Protein AF-A0A0A9WZ87-F1 (afdb_monomer_lite)

Structure (mmCIF, N/CA/C/O backbone):
data_AF-A0A0A9WZ87-F1
#
_entry.id   AF-A0A0A9WZ87-F1
#
loop_
_atom_site.group_PDB
_atom_site.id
_atom_site.type_symbol
_atom_site.label_atom_id
_atom_site.label_alt_id
_atom_site.label_comp_id
_atom_site.label_asym_id
_atom_site.label_entity_id
_atom_site.label_seq_id
_atom_site.pdbx_PDB_ins_code
_atom_site.Cartn_x
_atom_site.Cartn_y
_atom_site.Cartn_z
_atom_site.occupancy
_atom_site.B_iso_or_equiv
_atom_site.auth_seq_id
_atom_site.auth_comp_id
_atom_site.auth_asym_id
_atom_site.auth_atom_id
_atom_site.pdbx_PDB_model_num
ATOM 1 N N . TYR A 1 1 ? -9.528 -14.515 5.746 1.00 71.12 1 TYR A N 1
ATOM 2 C CA . TYR A 1 1 ? -9.160 -13.090 5.800 1.00 71.12 1 TYR A CA 1
ATOM 3 C C . TYR A 1 1 ? -7.648 -12.929 5.955 1.00 71.12 1 TYR A C 1
ATOM 5 O O . TYR A 1 1 ? -6.999 -12.722 4.943 1.00 71.12 1 TYR A O 1
ATOM 13 N N . ASN A 1 2 ? -7.063 -13.190 7.131 1.00 80.06 2 ASN A N 1
ATOM 14 C CA . ASN A 1 2 ? -5.616 -13.021 7.381 1.00 80.06 2 ASN A CA 1
ATOM 15 C C . ASN A 1 2 ? -4.693 -13.772 6.399 1.00 80.06 2 ASN A C 1
ATOM 17 O O . ASN A 1 2 ? -3.729 -13.201 5.904 1.00 80.06 2 ASN A O 1
ATOM 21 N N . LEU A 1 3 ? -5.006 -15.032 6.068 1.00 83.62 3 LEU A N 1
ATOM 22 C CA . LEU A 1 3 ? -4.197 -15.826 5.130 1.00 83.62 3 LEU A CA 1
ATOM 23 C C . LEU A 1 3 ? -4.279 -15.294 3.690 1.00 83.62 3 LEU A C 1
ATOM 25 O O . LEU A 1 3 ? -3.265 -15.199 3.012 1.00 83.62 3 LEU A O 1
ATOM 29 N N . ALA A 1 4 ? -5.469 -14.879 3.247 1.00 86.69 4 ALA A N 1
ATOM 30 C CA . ALA A 1 4 ? -5.656 -14.281 1.923 1.00 86.69 4 ALA A CA 1
ATOM 31 C C . ALA A 1 4 ? -4.916 -12.939 1.801 1.00 86.69 4 ALA A C 1
ATOM 33 O O . ALA A 1 4 ? -4.249 -12.696 0.802 1.00 86.69 4 ALA A O 1
ATOM 34 N N . MET A 1 5 ? -4.967 -12.110 2.849 1.00 85.44 5 MET A N 1
ATOM 35 C CA . MET A 1 5 ? -4.220 -10.850 2.918 1.00 85.44 5 MET A CA 1
ATOM 36 C C . MET A 1 5 ? -2.706 -11.080 2.921 1.00 85.44 5 MET A C 1
ATOM 38 O O . MET A 1 5 ? -1.972 -10.376 2.234 1.00 85.44 5 MET A O 1
ATOM 42 N N . SER A 1 6 ? -2.232 -12.097 3.645 1.00 85.88 6 SER A N 1
ATOM 43 C CA . SER A 1 6 ? -0.816 -12.470 3.657 1.00 85.88 6 SER A CA 1
ATOM 44 C C . SER A 1 6 ? -0.332 -12.938 2.280 1.00 85.88 6 SER A C 1
ATOM 46 O O . SER A 1 6 ? 0.718 -12.487 1.832 1.00 85.88 6 SER A O 1
ATOM 48 N N . LEU A 1 7 ? -1.113 -13.765 1.577 1.00 90.75 7 LEU A N 1
ATOM 49 C CA . LEU A 1 7 ? -0.790 -14.199 0.214 1.00 90.75 7 LEU A CA 1
ATOM 50 C C . LEU A 1 7 ? -0.798 -13.038 -0.787 1.00 90.75 7 LEU A C 1
ATOM 52 O O . LEU A 1 7 ? 0.086 -12.965 -1.635 1.00 90.75 7 LEU A O 1
ATOM 56 N N . LEU A 1 8 ? -1.757 -12.114 -0.673 1.00 88.50 8 LEU A N 1
ATOM 57 C CA . LEU A 1 8 ? -1.823 -10.929 -1.529 1.00 88.50 8 LEU A CA 1
ATOM 58 C C . LEU A 1 8 ? -0.594 -10.030 -1.327 1.00 88.50 8 LEU A C 1
ATOM 60 O O . LEU A 1 8 ? 0.044 -9.636 -2.298 1.00 88.50 8 LEU A O 1
ATOM 64 N N . ASN A 1 9 ? -0.220 -9.758 -0.075 1.00 87.62 9 ASN A N 1
ATOM 65 C CA . ASN A 1 9 ? 0.973 -8.967 0.232 1.00 87.62 9 ASN A CA 1
ATOM 66 C C . ASN A 1 9 ? 2.264 -9.671 -0.221 1.00 87.62 9 ASN A C 1
ATOM 68 O O . ASN A 1 9 ? 3.178 -9.009 -0.707 1.00 87.62 9 ASN A O 1
ATOM 72 N N . LEU A 1 10 ? 2.329 -11.005 -0.124 1.00 89.56 10 LEU A N 1
ATOM 73 C CA . LEU A 1 10 ? 3.453 -11.784 -0.648 1.00 89.56 10 LEU A CA 1
ATOM 74 C C . LEU A 1 10 ? 3.558 -11.662 -2.175 1.00 89.56 10 LEU A C 1
ATOM 76 O O . LEU A 1 10 ? 4.646 -11.424 -2.693 1.00 89.56 10 LEU A O 1
ATOM 80 N N . TYR A 1 11 ? 2.435 -11.779 -2.887 1.00 90.38 11 TYR A N 1
ATOM 81 C CA . TYR A 1 11 ? 2.377 -11.605 -4.339 1.00 90.38 11 TYR A CA 1
ATOM 82 C C . TYR A 1 11 ? 2.851 -10.208 -4.768 1.00 90.38 11 TYR A C 1
ATOM 84 O O . TYR A 1 11 ? 3.710 -10.094 -5.640 1.00 90.38 11 TYR A O 1
ATOM 92 N N . ILE A 1 12 ? 2.364 -9.154 -4.103 1.00 88.69 12 ILE A N 1
ATOM 93 C CA . ILE A 1 12 ? 2.784 -7.767 -4.356 1.00 88.69 12 ILE A CA 1
ATOM 94 C C . ILE A 1 12 ? 4.293 -7.606 -4.131 1.00 88.69 12 ILE A C 1
ATOM 96 O O . ILE A 1 12 ? 4.979 -7.023 -4.968 1.00 88.69 12 ILE A O 1
ATOM 100 N N . GLY A 1 13 ? 4.822 -8.149 -3.030 1.00 85.81 13 GLY A N 1
ATOM 101 C CA . GLY A 1 13 ? 6.251 -8.086 -2.723 1.00 85.81 13 GLY A CA 1
ATOM 102 C C . GLY A 1 13 ? 7.116 -8.775 -3.781 1.00 85.81 13 GLY A C 1
ATOM 103 O O . GLY A 1 13 ? 8.150 -8.238 -4.173 1.00 85.81 13 GLY A O 1
ATOM 104 N N . ILE A 1 14 ? 6.679 -9.928 -4.293 1.00 88.75 14 ILE A N 1
ATOM 105 C CA . ILE A 1 14 ? 7.382 -10.650 -5.362 1.00 88.75 14 ILE A CA 1
ATOM 106 C C . ILE A 1 14 ? 7.366 -9.846 -6.668 1.00 88.75 14 ILE A C 1
ATOM 108 O O . ILE A 1 14 ? 8.417 -9.680 -7.286 1.00 88.75 14 ILE A O 1
ATOM 112 N N . GLU A 1 15 ? 6.212 -9.310 -7.073 1.00 87.81 15 GLU A N 1
ATOM 113 C CA . GLU A 1 15 ? 6.101 -8.488 -8.286 1.00 87.81 15 GLU A CA 1
ATOM 114 C C . GLU A 1 15 ? 6.982 -7.229 -8.200 1.00 87.81 15 GLU A C 1
ATOM 116 O O . GLU A 1 15 ? 7.722 -6.934 -9.140 1.00 87.81 15 GLU A O 1
ATOM 121 N N . LEU A 1 16 ? 6.988 -6.535 -7.054 1.00 85.75 16 LEU A N 1
ATOM 122 C CA . LEU A 1 16 ? 7.843 -5.364 -6.828 1.00 85.75 16 LEU A CA 1
ATOM 123 C C . LEU A 1 16 ? 9.336 -5.714 -6.860 1.00 85.75 16 LEU A C 1
ATOM 125 O O . LEU A 1 16 ? 10.124 -4.977 -7.454 1.00 85.75 16 LEU A O 1
ATOM 129 N N . LEU A 1 17 ? 9.748 -6.839 -6.268 1.00 85.88 17 LEU A N 1
ATOM 130 C CA . LEU A 1 17 ? 11.145 -7.286 -6.289 1.00 85.88 17 LEU A CA 1
ATOM 131 C C . LEU A 1 17 ? 11.605 -7.664 -7.701 1.00 85.88 17 LEU A C 1
ATOM 133 O O . LEU A 1 17 ? 12.690 -7.264 -8.124 1.00 85.88 17 LEU A O 1
ATOM 137 N N . ILE A 1 18 ? 10.787 -8.394 -8.461 1.00 86.81 18 ILE A N 1
ATOM 138 C CA . ILE A 1 18 ? 11.129 -8.791 -9.834 1.00 86.81 18 ILE A CA 1
ATOM 139 C C . ILE A 1 18 ? 11.209 -7.558 -10.738 1.00 86.81 18 ILE A C 1
ATOM 141 O O . ILE A 1 18 ? 12.179 -7.397 -11.481 1.00 86.81 18 ILE A O 1
ATOM 145 N N . ALA A 1 19 ? 10.225 -6.663 -10.661 1.00 83.88 19 ALA A N 1
ATOM 146 C CA . ALA A 1 19 ? 10.197 -5.477 -11.506 1.00 83.88 19 ALA A CA 1
ATOM 147 C C . ALA A 1 19 ? 11.320 -4.482 -11.146 1.00 83.88 19 ALA A C 1
ATOM 149 O O . ALA A 1 19 ? 12.012 -3.986 -12.038 1.00 83.88 19 ALA A O 1
ATOM 150 N N . SER A 1 20 ? 11.584 -4.244 -9.854 1.00 81.75 20 SER A N 1
ATOM 151 C CA . SER A 1 20 ? 12.665 -3.344 -9.408 1.00 81.75 20 SER A CA 1
ATOM 152 C C . SER A 1 20 ? 14.064 -3.860 -9.759 1.00 81.75 20 SER A C 1
ATOM 154 O O . SER A 1 20 ? 14.918 -3.071 -10.178 1.00 81.75 20 SER A O 1
ATOM 156 N N . THR A 1 21 ? 14.304 -5.173 -9.657 1.00 82.44 21 THR A N 1
ATOM 157 C CA . THR A 1 21 ? 15.589 -5.783 -10.044 1.00 82.44 21 THR A CA 1
ATOM 158 C C . THR A 1 21 ? 15.821 -5.731 -11.551 1.00 82.44 21 THR A C 1
ATOM 160 O O . THR A 1 21 ? 16.926 -5.399 -11.985 1.00 82.44 21 THR A O 1
ATOM 163 N N . LYS A 1 22 ? 14.784 -5.965 -12.366 1.00 83.94 22 LYS A N 1
ATOM 164 C CA . LYS A 1 22 ? 14.862 -5.831 -13.830 1.00 83.94 22 LYS A CA 1
ATOM 165 C C . LYS A 1 22 ? 15.103 -4.395 -14.290 1.00 83.94 22 LYS A C 1
ATOM 167 O O . LYS A 1 22 ? 15.917 -4.170 -15.183 1.00 83.94 22 LYS A O 1
ATOM 172 N N . LEU A 1 23 ? 14.442 -3.425 -13.661 1.00 79.06 23 LEU A N 1
ATOM 173 C CA . LEU A 1 23 ? 14.601 -1.999 -13.964 1.00 79.06 23 LEU A CA 1
ATOM 174 C C . LEU A 1 23 ? 15.855 -1.372 -13.320 1.00 79.06 23 LEU A C 1
ATOM 176 O O . LEU A 1 23 ? 16.108 -0.184 -13.528 1.00 79.06 23 LEU A O 1
ATOM 180 N N . LYS A 1 24 ? 16.639 -2.150 -12.554 1.00 80.69 24 LYS A N 1
ATOM 181 C CA . LYS A 1 24 ? 17.833 -1.712 -11.806 1.00 80.69 24 LYS A CA 1
ATOM 182 C C . LYS A 1 24 ? 17.569 -0.446 -10.983 1.00 80.69 24 LYS A 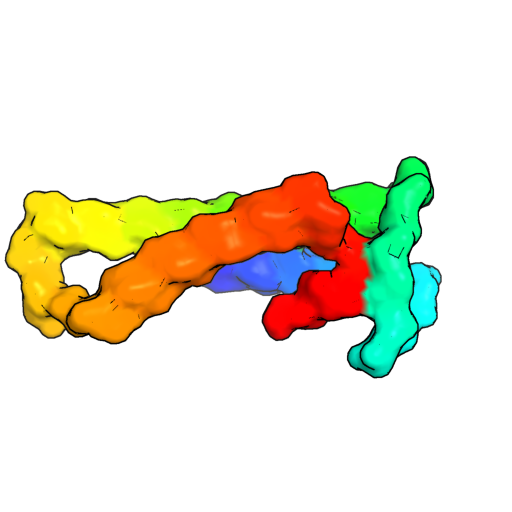C 1
ATOM 184 O O . LYS A 1 24 ? 18.291 0.547 -11.094 1.00 80.69 24 LYS A O 1
ATOM 189 N N . TYR A 1 25 ? 16.498 -0.467 -10.191 1.00 77.38 25 TYR A N 1
ATOM 190 C CA . TYR A 1 25 ? 16.117 0.681 -9.375 1.00 77.38 25 TYR A CA 1
ATOM 191 C C . TYR A 1 25 ? 17.158 0.988 -8.293 1.00 77.38 25 TYR A C 1
ATOM 193 O O . TYR A 1 25 ? 17.647 0.092 -7.609 1.00 77.38 25 TYR A O 1
ATOM 201 N N . SER A 1 26 ? 17.500 2.271 -8.141 1.00 75.62 26 SER A N 1
ATOM 202 C CA . SER A 1 26 ? 18.337 2.732 -7.033 1.00 75.62 26 SER A CA 1
ATOM 203 C C . SER A 1 26 ? 17.492 2.856 -5.765 1.00 75.62 26 SER A C 1
ATOM 205 O O . SER A 1 26 ? 16.407 3.432 -5.800 1.00 75.62 26 SER A O 1
ATOM 207 N N . TYR A 1 27 ? 18.004 2.357 -4.637 1.00 68.06 27 TYR A N 1
ATOM 208 C CA . TYR A 1 27 ? 17.322 2.388 -3.333 1.00 68.06 27 TYR A CA 1
ATOM 209 C C . TYR A 1 27 ? 17.238 3.789 -2.704 1.00 68.06 27 TYR A C 1
ATOM 211 O O . TYR A 1 27 ? 16.522 3.974 -1.726 1.00 68.06 27 TYR A O 1
ATOM 219 N N . VAL A 1 28 ? 17.986 4.769 -3.224 1.00 66.50 28 VAL A N 1
ATOM 220 C CA . VAL A 1 28 ? 18.164 6.084 -2.576 1.00 66.50 28 VAL A CA 1
ATOM 221 C C . VAL A 1 28 ? 17.364 7.188 -3.263 1.00 66.50 28 VAL A C 1
ATOM 223 O O . VAL A 1 28 ? 16.843 8.083 -2.605 1.00 66.50 28 VAL A O 1
ATOM 226 N N . CYS A 1 29 ? 17.258 7.149 -4.588 1.00 71.19 29 CYS A N 1
ATOM 227 C CA . CYS A 1 29 ? 16.503 8.140 -5.339 1.00 71.19 29 CYS A CA 1
ATOM 228 C C . CYS A 1 29 ? 16.105 7.530 -6.673 1.00 71.19 29 CYS A C 1
ATOM 230 O O . CYS A 1 29 ? 16.972 7.323 -7.526 1.00 71.19 29 CYS A O 1
ATOM 232 N N . GLN A 1 30 ? 14.813 7.237 -6.839 1.00 76.94 30 GLN A N 1
ATOM 233 C CA . GLN A 1 30 ? 14.293 6.840 -8.133 1.00 76.94 30 GLN A CA 1
ATOM 234 C C . GLN A 1 30 ? 13.177 7.784 -8.585 1.00 76.94 30 GLN A C 1
ATOM 236 O O . GLN A 1 30 ? 12.129 7.847 -7.935 1.00 76.94 30 GLN A O 1
ATOM 241 N N . PRO A 1 31 ? 13.385 8.537 -9.683 1.00 74.00 31 PRO A N 1
ATOM 242 C CA . PRO A 1 31 ? 12.370 9.442 -10.187 1.00 74.00 31 PRO A CA 1
ATOM 243 C C . PRO A 1 31 ? 11.191 8.646 -10.741 1.00 74.00 31 PRO A C 1
ATOM 245 O O . PRO A 1 31 ? 11.357 7.555 -11.291 1.00 74.00 31 PRO A O 1
ATOM 248 N N . VAL A 1 32 ? 9.999 9.227 -10.627 1.00 72.25 32 VAL A N 1
ATOM 249 C CA . VAL A 1 32 ? 8.800 8.686 -11.266 1.00 72.25 32 VAL A CA 1
ATOM 250 C C . VAL A 1 32 ? 8.998 8.780 -12.770 1.00 72.25 32 VAL A C 1
ATOM 252 O O . VAL A 1 32 ? 9.105 9.873 -13.328 1.00 72.25 32 VAL A O 1
ATOM 255 N N . LYS A 1 33 ? 9.071 7.629 -13.430 1.00 70.25 33 LYS A N 1
ATOM 256 C CA . LYS A 1 33 ? 9.020 7.553 -14.885 1.00 70.25 33 LYS A CA 1
ATOM 257 C C . LYS A 1 33 ? 7.599 7.197 -15.290 1.00 70.25 33 LYS A C 1
ATOM 259 O O . LYS A 1 33 ? 7.011 6.254 -14.773 1.00 70.25 33 LYS A O 1
ATOM 264 N N . HIS A 1 34 ? 7.044 8.010 -16.180 1.00 68.62 34 HIS A N 1
ATOM 265 C CA . HIS A 1 34 ? 5.781 7.733 -16.848 1.00 68.62 34 HIS A CA 1
ATOM 266 C C . HIS A 1 34 ? 6.101 7.120 -18.211 1.00 68.62 34 HIS A C 1
ATOM 268 O O . HIS A 1 34 ? 6.029 7.802 -19.232 1.00 68.62 34 HIS A O 1
ATOM 274 N N . SER A 1 35 ? 6.538 5.861 -18.224 1.00 72.31 35 SER A N 1
ATOM 275 C CA . SER A 1 35 ? 6.749 5.107 -19.456 1.00 72.31 35 SER A CA 1
ATOM 276 C C . SER A 1 35 ? 5.776 3.935 -19.532 1.00 72.31 35 SER A C 1
ATOM 278 O O . SER A 1 35 ? 5.497 3.269 -18.541 1.00 72.31 35 SER A O 1
ATOM 280 N N . ASN A 1 36 ? 5.297 3.625 -20.737 1.00 74.94 36 ASN A N 1
ATOM 281 C CA . ASN A 1 36 ? 4.444 2.457 -20.995 1.00 74.94 36 ASN A CA 1
ATOM 282 C C . ASN A 1 36 ? 5.262 1.154 -21.088 1.00 74.94 36 ASN A C 1
ATOM 284 O O . ASN A 1 36 ? 4.910 0.242 -21.833 1.00 74.94 36 ASN A O 1
ATOM 288 N N . HIS A 1 37 ? 6.398 1.080 -20.394 1.00 80.94 37 HIS A N 1
ATOM 289 C CA . HIS A 1 37 ? 7.239 -0.110 -20.388 1.00 80.94 37 HIS A CA 1
ATOM 290 C C . HIS A 1 37 ? 6.557 -1.205 -19.563 1.00 80.94 37 HIS A C 1
ATOM 292 O O . HIS A 1 37 ? 6.044 -0.920 -18.481 1.00 80.94 37 HIS A O 1
ATOM 298 N N . GLU A 1 38 ? 6.567 -2.453 -20.038 1.00 82.19 38 GLU A N 1
ATOM 299 C CA . GLU A 1 38 ? 5.859 -3.557 -19.369 1.00 82.19 38 GLU A CA 1
ATOM 300 C C . GLU A 1 38 ? 6.264 -3.700 -17.895 1.00 82.19 38 GLU A C 1
ATOM 302 O O . GLU A 1 38 ? 5.407 -3.852 -17.030 1.00 82.19 38 GLU A O 1
ATOM 307 N N . GLU A 1 39 ? 7.553 -3.562 -17.580 1.00 80.50 39 GLU A N 1
ATOM 308 C CA . GLU A 1 39 ? 8.052 -3.663 -16.203 1.00 80.50 39 GLU A CA 1
ATOM 309 C C . GLU A 1 39 ? 7.622 -2.470 -15.322 1.00 80.50 39 GLU A C 1
ATOM 311 O O . GLU A 1 39 ? 7.339 -2.658 -14.140 1.00 80.50 39 GLU A O 1
ATOM 316 N N . GLU A 1 40 ? 7.501 -1.253 -15.873 1.00 79.19 40 GLU A N 1
ATOM 317 C CA . GLU A 1 40 ? 6.977 -0.096 -15.122 1.00 79.19 40 GLU A CA 1
ATOM 318 C C . GLU A 1 40 ? 5.476 -0.264 -14.848 1.00 79.19 40 GLU A C 1
ATOM 320 O O . GLU A 1 40 ? 5.015 -0.023 -13.732 1.00 79.19 40 GLU A O 1
ATOM 325 N N . MET A 1 41 ? 4.721 -0.777 -15.825 1.00 82.94 41 MET A N 1
ATOM 326 C CA . MET A 1 41 ? 3.297 -1.081 -15.662 1.00 82.94 41 MET A CA 1
ATOM 327 C C . MET A 1 41 ? 3.045 -2.181 -14.623 1.00 82.94 41 MET A C 1
ATOM 329 O O . MET A 1 41 ? 2.039 -2.129 -13.914 1.00 82.94 41 MET A O 1
ATOM 333 N N . ARG A 1 42 ? 3.963 -3.147 -14.474 1.00 84.50 42 ARG A N 1
ATOM 334 C CA . ARG A 1 42 ? 3.900 -4.153 -13.400 1.00 84.50 42 ARG A CA 1
ATOM 335 C C . ARG A 1 42 ? 4.057 -3.534 -12.015 1.00 84.50 42 ARG A C 1
ATOM 337 O O . ARG A 1 42 ? 3.288 -3.890 -11.126 1.00 84.50 42 ARG A O 1
ATOM 344 N N . ILE A 1 43 ? 4.972 -2.575 -11.842 1.00 83.44 43 ILE A N 1
ATOM 345 C CA . ILE A 1 43 ? 5.120 -1.830 -10.577 1.00 83.44 43 ILE A CA 1
ATOM 346 C C . ILE A 1 43 ? 3.831 -1.074 -10.261 1.00 83.44 43 ILE A C 1
ATOM 348 O O . ILE A 1 43 ? 3.299 -1.213 -9.162 1.00 83.44 43 ILE A O 1
ATOM 352 N N . VAL A 1 44 ? 3.290 -0.334 -11.233 1.00 83.69 44 VAL A N 1
ATOM 353 C CA . VAL A 1 44 ? 2.043 0.427 -11.055 1.00 83.69 44 VAL A CA 1
ATOM 354 C C . VAL A 1 44 ? 0.886 -0.497 -10.665 1.00 83.69 44 VAL A C 1
ATOM 356 O O . VAL A 1 44 ? 0.126 -0.183 -9.751 1.00 83.69 44 VAL A O 1
ATOM 359 N N . ASN A 1 45 ? 0.769 -1.663 -11.307 1.00 85.88 45 ASN A N 1
ATOM 360 C CA . ASN A 1 45 ? -0.258 -2.650 -10.980 1.00 85.88 45 ASN A CA 1
ATOM 361 C C . ASN A 1 45 ? -0.063 -3.240 -9.569 1.00 85.88 45 ASN A C 1
ATOM 363 O O . ASN A 1 45 ? -1.019 -3.337 -8.804 1.00 85.88 45 ASN A O 1
ATOM 367 N N . ALA A 1 46 ? 1.169 -3.582 -9.180 1.00 86.69 46 ALA A N 1
ATOM 368 C CA . ALA A 1 46 ? 1.473 -4.085 -7.839 1.00 86.69 46 ALA A CA 1
ATOM 369 C C . ALA A 1 46 ? 1.157 -3.046 -6.746 1.00 86.69 46 ALA A C 1
ATOM 371 O O . ALA A 1 46 ? 0.531 -3.373 -5.737 1.00 86.69 46 ALA A O 1
ATOM 372 N N . VAL A 1 47 ? 1.514 -1.781 -6.978 1.00 85.19 47 VAL A N 1
ATOM 373 C CA . VAL A 1 47 ? 1.182 -0.643 -6.107 1.00 85.19 47 VAL A CA 1
ATOM 374 C C . VAL A 1 47 ? -0.336 -0.431 -6.020 1.00 85.19 47 VAL A C 1
ATOM 376 O O . VAL A 1 47 ? -0.872 -0.164 -4.944 1.00 85.19 47 VAL A O 1
ATOM 379 N N . TRP A 1 48 ? -1.062 -0.608 -7.124 1.00 85.56 48 TRP A N 1
ATOM 380 C CA . TRP A 1 48 ? -2.523 -0.538 -7.131 1.00 85.56 48 TRP A CA 1
ATOM 381 C C . TRP A 1 48 ? -3.162 -1.653 -6.290 1.00 85.56 48 TRP A C 1
ATOM 383 O O . TRP A 1 48 ? -4.033 -1.383 -5.459 1.00 85.56 48 TRP A O 1
ATOM 393 N N . TRP A 1 49 ? -2.678 -2.891 -6.425 1.00 86.38 49 TRP A N 1
ATOM 394 C CA . TRP A 1 49 ? -3.103 -4.014 -5.583 1.00 86.38 49 TRP A CA 1
ATOM 395 C C . TRP A 1 49 ? -2.771 -3.809 -4.102 1.00 86.38 49 TRP A C 1
ATOM 397 O O . TRP A 1 49 ? -3.553 -4.213 -3.240 1.00 86.38 49 TRP A O 1
ATOM 407 N N . TYR A 1 50 ? -1.661 -3.138 -3.794 1.00 85.75 50 TYR A N 1
ATOM 408 C CA . TYR A 1 50 ? -1.323 -2.746 -2.428 1.00 85.75 50 TYR A CA 1
ATOM 409 C C . TYR A 1 50 ? -2.334 -1.757 -1.837 1.00 85.75 50 TYR A C 1
ATOM 411 O O . TYR A 1 50 ? -2.788 -1.926 -0.709 1.00 85.75 50 TYR A O 1
ATOM 419 N N . TYR A 1 51 ? -2.774 -0.757 -2.597 1.00 85.88 51 TYR A N 1
ATOM 420 C CA . TYR A 1 51 ? -3.848 0.119 -2.126 1.00 85.88 51 TYR A CA 1
ATOM 421 C C . TYR A 1 51 ? -5.177 -0.611 -1.949 1.00 85.88 51 TYR A C 1
ATOM 423 O O . TYR A 1 51 ? -5.894 -0.367 -0.976 1.00 85.88 51 TYR A O 1
ATOM 431 N N . PHE A 1 52 ? -5.491 -1.552 -2.839 1.00 86.44 52 PHE A N 1
ATOM 432 C CA . PHE A 1 52 ? -6.671 -2.390 -2.668 1.00 86.44 52 PHE A CA 1
ATOM 433 C C . PHE A 1 52 ? -6.596 -3.232 -1.383 1.00 86.44 52 PHE A C 1
ATOM 435 O O . PHE A 1 52 ? -7.595 -3.363 -0.676 1.00 86.44 52 PHE A O 1
ATOM 442 N N . SER A 1 53 ? -5.415 -3.741 -1.012 1.00 87.19 53 SER A N 1
ATOM 443 C CA . SER A 1 53 ? -5.233 -4.429 0.271 1.00 87.19 53 SER A CA 1
ATOM 444 C C . SER A 1 53 ? -5.513 -3.489 1.455 1.00 87.19 53 SER A C 1
ATOM 446 O O . SER A 1 53 ? -6.253 -3.863 2.365 1.00 87.19 53 SER A O 1
ATOM 448 N N . LYS A 1 54 ? -5.059 -2.228 1.401 1.00 83.75 54 LYS A N 1
ATOM 449 C CA . LYS A 1 54 ? -5.367 -1.207 2.424 1.00 83.75 54 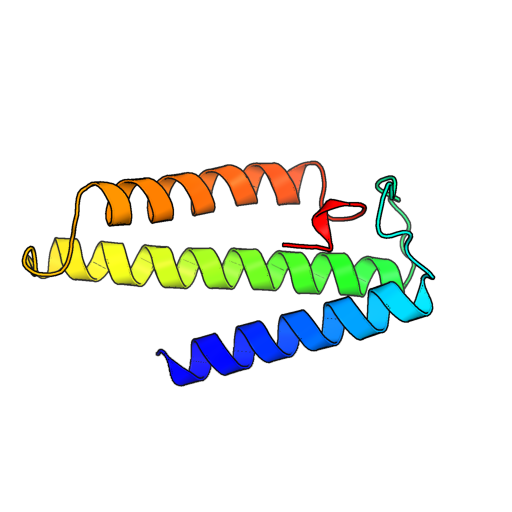LYS A CA 1
ATOM 450 C C . LYS A 1 54 ? -6.862 -0.904 2.545 1.00 83.75 54 LYS A C 1
ATOM 452 O O . LYS A 1 54 ? -7.346 -0.690 3.656 1.00 83.75 54 LYS A O 1
ATOM 457 N N . LEU A 1 55 ? -7.606 -0.925 1.437 1.00 86.12 55 LEU A N 1
ATOM 458 C CA . LEU A 1 55 ? -9.066 -0.792 1.456 1.00 86.12 55 LEU A CA 1
ATOM 459 C C . LEU A 1 55 ? -9.730 -1.960 2.200 1.00 86.12 55 LEU A C 1
ATOM 461 O O . LEU A 1 55 ? -10.628 -1.735 3.008 1.00 86.12 55 LEU A O 1
ATOM 465 N N . LEU A 1 56 ? -9.279 -3.197 1.964 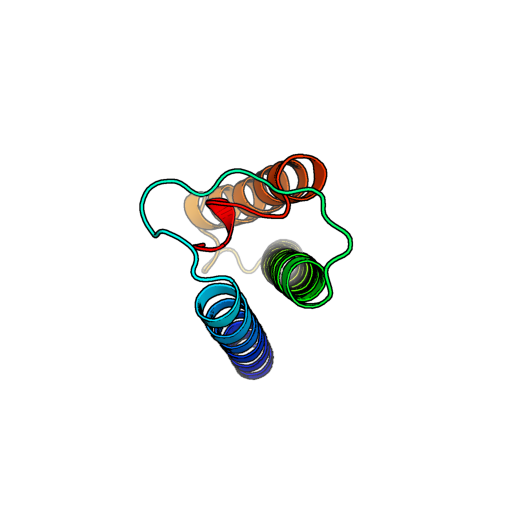1.00 86.25 56 LEU A N 1
ATOM 466 C CA . LEU A 1 56 ? -9.809 -4.374 2.660 1.00 86.25 56 LEU A CA 1
ATOM 467 C C . LEU A 1 56 ? -9.544 -4.312 4.171 1.00 86.25 56 LEU A C 1
ATOM 469 O O . LEU A 1 56 ? -10.446 -4.616 4.951 1.00 86.25 56 LEU A O 1
ATOM 473 N N . GLU A 1 57 ? -8.355 -3.855 4.581 1.00 83.19 57 GLU A N 1
ATOM 474 C CA . GLU A 1 57 ? -8.031 -3.608 5.995 1.00 83.19 57 GLU A CA 1
ATOM 475 C C . GLU A 1 57 ? -8.943 -2.542 6.613 1.00 83.19 57 GLU A C 1
ATOM 477 O O . GLU A 1 57 ? -9.448 -2.721 7.722 1.00 83.19 57 GLU A O 1
ATOM 482 N N . PHE A 1 58 ? -9.213 -1.460 5.878 1.00 84.06 58 PHE A N 1
ATOM 483 C CA . PHE A 1 58 ? -10.139 -0.420 6.317 1.00 84.06 58 PHE A CA 1
ATOM 484 C C . PHE A 1 58 ? -11.576 -0.951 6.470 1.00 84.06 58 PHE A C 1
ATOM 486 O O . PHE A 1 58 ? -12.254 -0.648 7.457 1.00 84.06 58 PHE A O 1
ATOM 493 N N . CYS A 1 59 ? -12.039 -1.792 5.541 1.00 85.50 59 CYS A N 1
ATOM 494 C CA . CYS A 1 59 ? -13.351 -2.428 5.632 1.00 85.50 59 CYS A CA 1
ATOM 495 C C . CYS A 1 59 ? -13.480 -3.319 6.878 1.00 85.50 59 CYS A C 1
ATOM 497 O O . CYS A 1 59 ? -14.521 -3.280 7.529 1.00 85.50 59 CYS A O 1
ATOM 499 N N . ASP A 1 60 ? -12.447 -4.074 7.255 1.00 82.25 60 ASP A N 1
ATOM 500 C CA . ASP A 1 60 ? -12.459 -4.902 8.471 1.00 82.25 60 ASP A CA 1
ATOM 501 C C . ASP A 1 60 ? -12.620 -4.044 9.739 1.00 82.25 60 ASP A C 1
ATOM 503 O O . ASP A 1 60 ? -13.512 -4.301 10.554 1.00 82.25 60 ASP A O 1
ATOM 507 N N . THR A 1 61 ? -11.882 -2.927 9.839 1.00 81.94 61 THR A N 1
ATOM 508 C CA . THR A 1 61 ? -12.092 -1.942 10.916 1.00 81.94 61 THR A CA 1
ATOM 509 C C . THR A 1 61 ? -13.494 -1.339 10.914 1.00 81.94 61 THR A C 1
ATOM 511 O O . THR A 1 61 ? -14.106 -1.203 11.974 1.00 81.94 61 THR A O 1
ATOM 514 N N . PHE A 1 62 ? -14.046 -1.029 9.740 1.00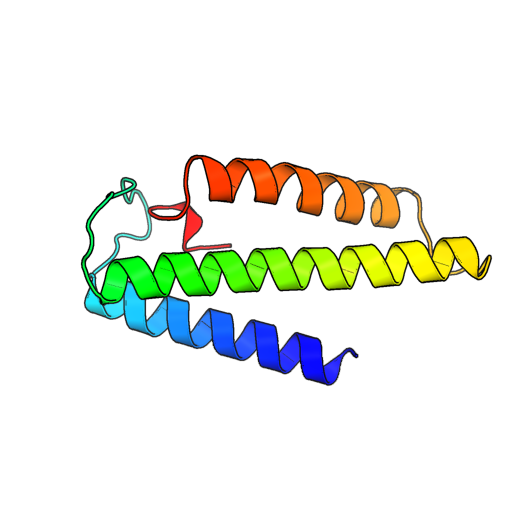 81.44 62 PHE A N 1
ATOM 515 C CA . PHE A 1 62 ? -15.406 -0.510 9.607 1.00 81.44 62 PHE A CA 1
ATOM 516 C C . PHE A 1 62 ? -16.457 -1.529 10.083 1.00 81.44 62 PHE A C 1
ATOM 518 O O . PHE A 1 62 ? -17.383 -1.178 10.819 1.00 81.44 62 PHE A O 1
ATOM 525 N N . PHE A 1 63 ? -16.286 -2.813 9.750 1.00 82.06 63 PHE A N 1
ATOM 526 C CA . PHE A 1 63 ? -17.159 -3.885 10.232 1.00 82.06 63 PHE A CA 1
ATOM 527 C C . PHE A 1 63 ? -17.024 -4.133 11.740 1.00 82.06 63 PHE A C 1
ATOM 529 O O . PHE A 1 63 ? -18.022 -4.477 12.381 1.00 82.06 63 PHE A O 1
ATOM 536 N N . PHE A 1 64 ? -15.844 -3.938 12.338 1.00 80.88 64 PHE A N 1
ATOM 537 C CA . PHE A 1 64 ? -15.682 -4.017 13.794 1.00 80.88 64 PHE A CA 1
ATOM 538 C C . PHE A 1 64 ? -16.408 -2.895 14.536 1.00 80.88 64 PHE A C 1
ATOM 540 O O . PHE A 1 64 ? -17.043 -3.179 15.558 1.00 80.88 64 PHE A O 1
ATOM 547 N N . ILE A 1 65 ? -16.390 -1.672 13.993 1.00 80.56 65 ILE A N 1
ATOM 548 C CA . ILE A 1 65 ? -17.154 -0.531 14.523 1.00 80.56 65 ILE A CA 1
ATOM 549 C C . ILE A 1 65 ? -18.658 -0.828 14.435 1.00 80.56 65 ILE A C 1
ATOM 551 O O . ILE A 1 65 ? -19.376 -0.732 15.430 1.00 80.56 65 ILE A O 1
ATOM 555 N N . LEU A 1 66 ? -19.142 -1.285 13.273 1.00 81.56 66 LEU A N 1
ATOM 556 C CA . LEU A 1 66 ? -20.554 -1.654 13.086 1.00 81.56 66 LEU A CA 1
ATOM 557 C C . LEU A 1 66 ? -21.010 -2.778 14.029 1.00 81.56 66 LEU A C 1
ATOM 559 O O . LEU A 1 66 ? -22.149 -2.777 14.494 1.00 81.56 66 LEU A O 1
ATOM 563 N N . ARG A 1 67 ? -20.124 -3.731 14.343 1.00 82.62 67 ARG A N 1
ATOM 564 C CA . ARG A 1 67 ? -20.391 -4.834 15.282 1.00 82.62 67 ARG A CA 1
ATOM 565 C C . ARG A 1 67 ? -20.197 -4.456 16.758 1.00 82.62 67 ARG A C 1
ATOM 567 O O . ARG A 1 67 ? -20.331 -5.339 17.606 1.00 82.62 67 ARG A O 1
ATOM 574 N N . LYS A 1 68 ? -19.899 -3.186 17.077 1.00 73.06 68 LYS A N 1
ATOM 575 C CA . LYS A 1 68 ? -19.650 -2.667 18.440 1.00 73.06 68 LYS A CA 1
ATOM 576 C C . LYS A 1 68 ? -18.625 -3.489 19.232 1.00 73.06 68 LYS A C 1
ATOM 578 O O . LYS A 1 68 ? -18.742 -3.660 20.448 1.00 73.06 68 LYS A O 1
ATOM 583 N N . LYS A 1 69 ? -17.609 -4.039 18.557 1.00 72.62 69 LYS A N 1
ATOM 584 C CA . LYS A 1 69 ? -16.508 -4.767 19.210 1.00 72.62 69 LYS A CA 1
ATOM 585 C C . LYS A 1 69 ? -15.383 -3.806 19.612 1.00 72.62 69 LYS A C 1
ATOM 587 O O . LYS A 1 69 ? -14.245 -3.940 19.180 1.00 72.62 69 LYS A O 1
ATOM 592 N N . GLU A 1 70 ? -15.697 -2.884 20.519 1.00 68.56 70 GLU A N 1
ATOM 593 C CA . GLU A 1 70 ? -14.783 -1.824 20.988 1.00 68.56 70 GLU A CA 1
ATOM 594 C C . GLU A 1 70 ? -13.5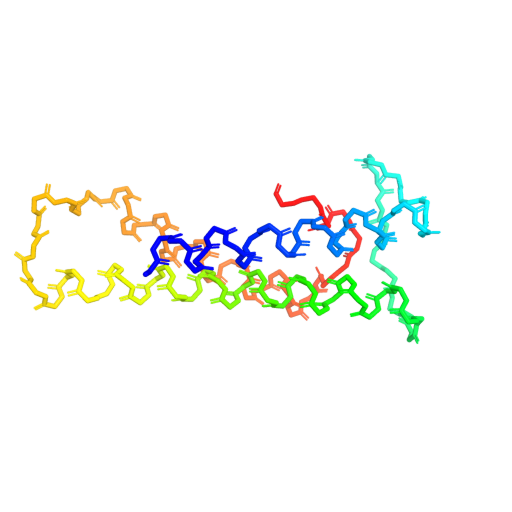39 -2.351 21.730 1.00 68.56 70 GLU A C 1
ATOM 596 O O . GLU A 1 70 ? -12.542 -1.651 21.858 1.00 68.56 70 GLU A O 1
ATOM 601 N N . LYS A 1 71 ? -13.546 -3.609 22.201 1.00 67.44 71 LYS A N 1
ATOM 602 C CA . LYS A 1 71 ? -12.416 -4.191 22.956 1.00 67.44 71 LYS A CA 1
ATOM 603 C C . LYS A 1 71 ? -11.109 -4.304 22.156 1.00 67.44 71 LYS A C 1
ATOM 605 O O . LYS A 1 71 ? -10.060 -4.454 22.773 1.00 67.44 71 LYS A O 1
ATOM 610 N N . GLN A 1 72 ? -11.161 -4.279 20.822 1.00 64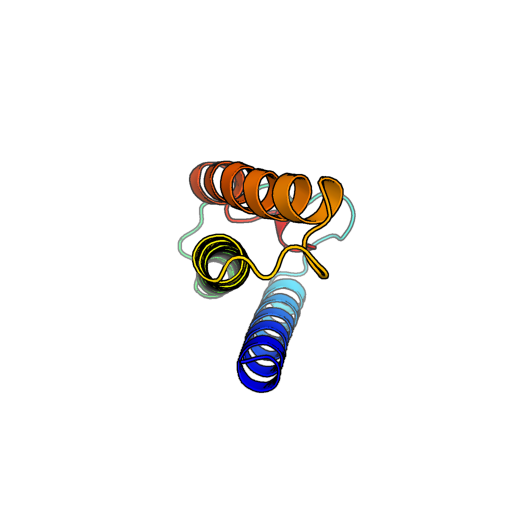.88 72 GLN A N 1
ATOM 611 C CA . GLN A 1 72 ? -9.979 -4.360 19.946 1.00 64.88 72 GLN A CA 1
ATOM 612 C C . GLN A 1 72 ? -9.700 -3.062 19.171 1.00 64.88 72 GLN A C 1
ATOM 614 O O . GLN A 1 72 ? -8.661 -2.959 18.524 1.00 64.88 72 GLN A O 1
ATOM 619 N N . LEU A 1 73 ? -10.593 -2.071 19.244 1.00 71.56 73 LEU A N 1
ATOM 620 C CA . LEU A 1 73 ? -10.478 -0.817 18.505 1.00 71.56 73 LEU A CA 1
ATOM 621 C C . LEU A 1 73 ? -9.885 0.261 19.412 1.00 71.56 73 LEU A C 1
ATOM 623 O O . LEU A 1 73 ? -10.570 0.854 20.240 1.00 71.56 73 LEU A O 1
ATOM 627 N N . THR A 1 74 ? -8.590 0.525 19.257 1.00 80.25 74 THR A N 1
ATOM 628 C CA . THR A 1 74 ? -7.963 1.699 19.872 1.00 80.25 74 THR A CA 1
ATOM 629 C C . THR A 1 74 ? -8.112 2.909 18.951 1.00 80.25 74 THR A C 1
ATOM 631 O O . THR A 1 74 ? -8.179 2.771 17.728 1.00 80.25 74 THR A O 1
ATOM 634 N N . PHE A 1 75 ? -8.107 4.117 19.522 1.00 78.19 75 PHE A N 1
ATOM 635 C CA . PHE A 1 75 ? -8.088 5.362 18.742 1.00 78.19 75 PHE A CA 1
ATOM 636 C C . PHE A 1 75 ? -6.955 5.367 17.703 1.00 78.19 75 PHE A C 1
ATOM 638 O O . PHE A 1 75 ? -7.170 5.730 16.548 1.00 78.19 75 PHE A O 1
ATOM 645 N N . LEU A 1 76 ? -5.770 4.883 18.098 1.00 83.25 76 LEU A N 1
ATOM 646 C CA . LEU A 1 76 ? -4.609 4.781 17.216 1.00 83.25 76 LEU A CA 1
ATOM 647 C C . LEU A 1 76 ? -4.878 3.866 16.016 1.00 83.25 76 LEU A C 1
ATOM 649 O O . LEU A 1 76 ? -4.492 4.203 14.903 1.00 83.25 76 LEU A O 1
ATOM 653 N N . HIS A 1 77 ? -5.558 2.738 16.227 1.00 80.69 77 HIS A N 1
ATOM 654 C CA . HIS A 1 77 ? -5.874 1.787 15.166 1.00 80.69 77 HIS A CA 1
ATOM 655 C C . HIS A 1 77 ? -6.797 2.414 14.112 1.00 80.69 77 HIS A C 1
ATOM 657 O O . HIS A 1 77 ? -6.484 2.399 12.923 1.00 80.69 77 HIS A O 1
ATOM 663 N N . VAL A 1 78 ? -7.887 3.055 14.540 1.00 80.94 78 VAL A N 1
ATOM 664 C CA . VAL A 1 78 ? -8.833 3.713 13.620 1.00 80.94 78 VAL A CA 1
ATOM 665 C C . VAL A 1 78 ? -8.180 4.894 12.899 1.00 80.94 78 VAL A C 1
ATOM 667 O O . VAL A 1 78 ? -8.331 5.036 11.684 1.00 80.94 78 VAL A O 1
ATOM 670 N N . TYR A 1 79 ? -7.410 5.713 13.621 1.00 83.12 79 TYR A N 1
ATOM 671 C CA . TYR A 1 79 ? -6.677 6.834 13.036 1.00 83.12 79 TYR A CA 1
ATOM 672 C C . TYR A 1 79 ? -5.663 6.359 11.987 1.00 83.12 79 TYR A C 1
ATOM 674 O O . TYR A 1 79 ? -5.642 6.875 10.869 1.00 83.12 79 TYR A O 1
ATOM 682 N N . HIS A 1 80 ? -4.868 5.337 12.308 1.00 84.00 80 HIS A N 1
ATOM 683 C CA . HIS A 1 80 ? -3.876 4.770 11.399 1.00 84.00 80 HIS A CA 1
ATOM 684 C C . HIS A 1 80 ? -4.525 4.183 10.137 1.00 84.00 80 HIS A C 1
ATOM 686 O O . HIS A 1 80 ? -4.136 4.547 9.031 1.00 84.00 80 HIS A O 1
ATOM 692 N N . HIS A 1 81 ? -5.550 3.333 10.266 1.00 83.06 81 HIS A N 1
ATOM 693 C CA . HIS A 1 81 ? -6.181 2.696 9.101 1.00 83.06 81 HIS A CA 1
ATOM 694 C C . HIS A 1 81 ? -6.938 3.693 8.204 1.00 83.06 81 HIS A C 1
ATOM 696 O O . HIS A 1 81 ? -6.882 3.573 6.981 1.00 83.06 81 HIS A O 1
ATOM 702 N N . SER A 1 82 ? -7.575 4.718 8.780 1.00 81.88 82 SER A N 1
ATOM 703 C CA . SER A 1 82 ? -8.270 5.770 8.020 1.00 81.88 82 SER A CA 1
ATOM 704 C C . SER A 1 82 ? -7.307 6.704 7.269 1.00 81.88 82 SER A C 1
ATOM 706 O O . SER A 1 82 ? -7.502 7.013 6.086 1.00 81.88 82 SER A O 1
ATOM 708 N N . THR A 1 83 ? -6.227 7.130 7.934 1.00 84.31 83 THR A N 1
ATOM 709 C CA . THR A 1 83 ? -5.236 8.039 7.336 1.00 84.31 83 THR A CA 1
ATOM 710 C C . THR A 1 83 ? -4.369 7.339 6.297 1.00 84.31 83 THR A C 1
ATOM 712 O O . THR A 1 83 ? -4.172 7.894 5.219 1.00 84.31 83 THR A O 1
ATOM 715 N N . MET A 1 84 ? -3.915 6.107 6.557 1.00 81.56 84 MET A N 1
ATOM 716 C CA . MET A 1 84 ? -3.125 5.331 5.595 1.00 81.56 84 MET A CA 1
ATOM 717 C C . MET A 1 84 ? -3.890 5.083 4.295 1.00 81.56 84 MET A C 1
ATOM 719 O O . MET A 1 84 ? -3.328 5.281 3.221 1.00 81.56 84 MET A O 1
ATOM 723 N N . PHE A 1 85 ? -5.175 4.729 4.368 1.00 83.19 85 PHE A N 1
ATOM 724 C CA . PHE A 1 85 ? -6.010 4.564 3.177 1.00 83.19 85 PHE A CA 1
ATOM 725 C C . PHE A 1 85 ? -6.124 5.868 2.366 1.00 83.19 85 PHE A C 1
ATOM 727 O O . PHE A 1 85 ? -5.908 5.880 1.154 1.00 83.19 85 PHE A O 1
ATOM 734 N N . SER A 1 86 ? -6.404 6.983 3.043 1.00 82.75 86 SER A N 1
ATOM 735 C CA . SER A 1 86 ? -6.595 8.286 2.392 1.00 82.75 86 SER A CA 1
ATOM 736 C C . SER A 1 86 ? -5.307 8.826 1.757 1.00 82.75 86 SER A C 1
ATOM 738 O O . SER A 1 86 ? -5.334 9.355 0.646 1.00 82.75 86 SER A O 1
ATOM 740 N N . LEU A 1 87 ? -4.166 8.671 2.436 1.00 82.88 87 LEU A N 1
ATOM 741 C CA . LEU A 1 87 ? -2.865 9.137 1.951 1.00 82.88 87 LEU A CA 1
ATOM 742 C C . LEU A 1 87 ? -2.360 8.302 0.768 1.00 82.88 87 LEU A C 1
ATOM 744 O O . LEU A 1 87 ? -1.851 8.867 -0.201 1.00 82.88 87 LEU A O 1
ATOM 748 N N . TRP A 1 88 ? -2.560 6.981 0.792 1.00 82.06 88 TRP A N 1
ATOM 749 C CA . TRP A 1 88 ? -2.155 6.109 -0.315 1.00 82.06 88 TRP A CA 1
ATOM 750 C C . TRP A 1 88 ? -2.945 6.364 -1.602 1.00 82.06 88 TRP A C 1
ATOM 752 O O . TRP A 1 88 ? -2.375 6.259 -2.686 1.00 82.06 88 TRP A O 1
ATOM 762 N N . TRP A 1 89 ? -4.212 6.784 -1.514 1.00 81.81 89 TRP A N 1
ATOM 763 C CA . TRP A 1 89 ? -4.975 7.210 -2.695 1.00 81.81 89 TRP A CA 1
ATOM 764 C C . TRP A 1 89 ? -4.317 8.395 -3.412 1.00 81.81 89 TRP A C 1
ATOM 766 O O . TRP A 1 89 ? -4.188 8.404 -4.637 1.00 81.81 89 TRP A O 1
ATOM 776 N N . ILE A 1 90 ? -3.865 9.389 -2.641 1.00 82.62 90 ILE A N 1
ATOM 777 C CA . ILE A 1 90 ? -3.149 10.551 -3.177 1.00 82.62 90 ILE A CA 1
ATOM 778 C C . ILE A 1 90 ? -1.810 10.092 -3.774 1.00 82.62 90 ILE A C 1
ATOM 780 O O . ILE A 1 90 ? -1.489 10.468 -4.899 1.00 82.62 90 ILE A O 1
ATOM 784 N N . GLY A 1 91 ? -1.075 9.226 -3.069 1.00 79.62 91 GLY A N 1
ATOM 785 C CA . GLY A 1 91 ? 0.192 8.661 -3.541 1.00 79.62 91 GLY A CA 1
ATOM 786 C C . GLY A 1 91 ? 0.070 7.975 -4.901 1.00 79.62 91 GLY A C 1
ATOM 787 O O . GLY A 1 91 ? 0.806 8.309 -5.820 1.00 79.62 91 GLY A O 1
ATOM 788 N N . ILE A 1 92 ? -0.914 7.095 -5.085 1.00 80.38 92 ILE A N 1
ATOM 789 C CA . ILE A 1 92 ? -1.108 6.378 -6.356 1.00 80.38 92 ILE A CA 1
ATOM 790 C C . ILE A 1 92 ? -1.557 7.303 -7.479 1.00 80.38 92 ILE A C 1
ATOM 792 O O . ILE A 1 92 ? -1.129 7.146 -8.620 1.00 80.38 92 ILE A O 1
ATOM 796 N N . LYS A 1 93 ? -2.414 8.279 -7.172 1.00 80.25 93 LYS A N 1
ATOM 797 C CA . LYS A 1 93 ? -2.941 9.190 -8.188 1.00 80.25 93 LYS A CA 1
ATOM 798 C C . LYS A 1 93 ? -1.857 10.083 -8.794 1.00 80.25 93 LYS A C 1
ATOM 800 O O . LYS A 1 93 ? -1.948 10.412 -9.974 1.00 80.25 93 LYS A O 1
ATOM 805 N N . TRP A 1 94 ? -0.865 10.482 -8.000 1.00 75.56 94 TRP A N 1
ATOM 806 C CA . TRP A 1 94 ? 0.154 11.452 -8.414 1.00 75.56 94 TRP A CA 1
ATOM 807 C C . TRP A 1 94 ? 1.550 10.844 -8.609 1.00 75.56 94 TRP A C 1
ATOM 809 O O . TRP A 1 94 ? 2.326 11.362 -9.406 1.00 75.56 94 TRP A O 1
ATOM 819 N N . VAL A 1 95 ? 1.882 9.761 -7.902 1.00 75.62 95 VAL A N 1
ATOM 820 C CA . VAL A 1 95 ? 3.236 9.187 -7.802 1.00 75.62 95 VAL A CA 1
ATOM 821 C C . VAL A 1 95 ? 3.170 7.640 -7.776 1.00 75.62 95 VAL A C 1
ATOM 823 O O . VAL A 1 95 ? 3.558 7.013 -6.787 1.00 75.62 95 VAL A O 1
ATOM 826 N N . PRO A 1 96 ? 2.678 6.984 -8.849 1.00 67.38 96 PRO A N 1
ATOM 827 C CA . PRO A 1 96 ? 2.452 5.532 -8.866 1.00 67.38 96 PRO A CA 1
ATOM 828 C C . PRO A 1 96 ? 3.733 4.687 -9.025 1.00 67.38 96 PRO A C 1
ATOM 830 O O . PRO A 1 96 ? 3.654 3.462 -9.059 1.00 67.38 96 PRO A O 1
ATOM 833 N N . SER A 1 97 ? 4.902 5.318 -9.174 1.00 66.00 97 SER A N 1
ATOM 834 C CA . SER A 1 97 ? 6.199 4.671 -9.419 1.00 66.00 97 SER A CA 1
ATOM 835 C C . SER A 1 97 ? 7.344 5.536 -8.860 1.00 66.00 97 SER A C 1
ATOM 837 O O . SER A 1 97 ? 7.096 6.600 -8.296 1.00 66.00 97 SER A O 1
ATOM 839 N N . GLY A 1 98 ? 8.599 5.109 -9.001 1.00 72.88 98 GLY A N 1
ATOM 840 C CA . GLY A 1 98 ? 9.769 5.770 -8.405 1.00 72.88 98 GLY A CA 1
ATOM 841 C C . GLY A 1 98 ? 10.028 5.297 -6.974 1.00 72.88 98 GLY A C 1
ATOM 842 O O . GLY A 1 98 ? 9.767 4.138 -6.670 1.00 72.88 98 GLY A O 1
ATOM 843 N N . SER A 1 99 ? 10.531 6.165 -6.089 1.00 68.12 99 SER A N 1
ATOM 844 C CA . SER A 1 99 ? 10.885 5.814 -4.698 1.00 68.12 99 SER A CA 1
ATOM 845 C C . SER A 1 99 ? 9.740 5.202 -3.869 1.00 68.12 99 SER A C 1
ATOM 847 O O . SER A 1 99 ? 10.010 4.544 -2.871 1.00 68.12 99 SER A O 1
ATOM 849 N N . THR A 1 100 ? 8.482 5.351 -4.295 1.00 64.50 100 THR A N 1
ATOM 850 C CA . THR A 1 100 ? 7.295 4.719 -3.686 1.00 64.50 100 THR A CA 1
ATOM 851 C C . THR A 1 100 ? 7.250 3.190 -3.862 1.00 64.50 100 THR A C 1
ATOM 853 O O . THR A 1 100 ? 6.368 2.539 -3.313 1.00 64.50 100 THR A O 1
ATOM 856 N N . PHE A 1 101 ? 8.173 2.588 -4.631 1.00 63.75 101 PHE A N 1
ATOM 857 C CA . PHE A 1 101 ? 8.247 1.126 -4.802 1.00 63.75 101 PHE A CA 1
ATOM 858 C C . PHE A 1 101 ? 8.650 0.377 -3.522 1.00 63.75 101 PHE A C 1
ATOM 860 O O . PHE A 1 101 ? 8.410 -0.826 -3.422 1.00 63.75 101 PHE A O 1
ATOM 867 N N . LEU A 1 102 ? 9.284 1.075 -2.575 1.00 59.88 102 LEU A N 1
ATOM 868 C CA . LEU A 1 102 ? 9.569 0.583 -1.232 1.00 59.88 102 LEU A CA 1
ATOM 869 C C . LEU A 1 102 ? 8.452 1.087 -0.306 1.00 59.88 102 LEU A C 1
ATOM 871 O O . LEU A 1 102 ? 8.446 2.281 0.005 1.00 59.88 102 LEU A O 1
ATOM 875 N N . PRO A 1 103 ? 7.483 0.229 0.063 1.00 52.62 103 PRO A N 1
ATOM 876 C CA . PRO A 1 103 ? 6.435 0.583 1.014 1.00 52.62 103 PRO A CA 1
ATOM 877 C C . PRO A 1 103 ? 6.963 0.762 2.443 1.00 52.62 103 PRO A C 1
ATOM 879 O O . PRO A 1 103 ? 8.006 0.156 2.787 1.00 52.62 103 PRO A O 1
#

Sequence (103 aa):
YNLAMSLLNLYIGIELLIASTKLKYSYVCQPVKHSNHEEEMRIVNAVWWYYFSKLLEFCDTFFFILRKKEKQLTFLHVYHHSTMFSLWWIGIKWVPSGSTFLP

Organism: Lygus hesperus (NCBI:txid30085)

InterPro domains:
  IPR002076 ELO family [PF01151] (1-101)
  IPR002076 ELO family [PTHR11157] (1-99)
  IPR030457 ELO family, conserved site [PS01188] (73-81)

Secondary structure (DSSP, 8-state):
-HHHHHHHHHHHHHHHHHHHHHTT--SS---------HHHHHHHHHHHHHHHHHHHHHHHHHHHHHTT-GGG--HHHHHHHHHHHHHHHHHHHH-SSSGGG--

Foldseek 3Di:
DVVVLVVLVVVLVVLLVVLCVVVVADLPWWDQDPDPDPSQVSLLVSLVSVLVSLVVLLVVVVVCVVVVVCVPDDPCSNVVSVVVSVVSVVCSVPPSDINVSPD

pLDDT: mean 79.85, std 7.32, range [52.62, 90.75]

Radius of gyration: 15.71 Å; chains: 1; bounding box: 39×27×44 Å